Protein AF-A0AAD7JEW6-F1 (afdb_monomer_lite)

Sequence (80 aa):
MAMKHSQHALDFAQLTGNTREQSWALQELSWLNSHLGDYTASQGYAQKGQKVASISGNLYAEAAGLYYQAVSLHALGNNQ

Structure (mmCIF, N/CA/C/O backbone):
data_AF-A0AAD7JEW6-F1
#
_entry.id   AF-A0AAD7JEW6-F1
#
loop_
_atom_site.group_PDB
_atom_site.id
_atom_site.type_symbol
_atom_site.label_atom_id
_atom_site.label_alt_id
_atom_site.label_comp_id
_atom_site.label_asym_id
_atom_site.label_entity_id
_atom_site.label_seq_id
_atom_site.pdbx_PDB_ins_code
_atom_site.Cartn_x
_atom_site.Cartn_y
_atom_site.Cartn_z
_atom_site.occupancy
_atom_site.B_iso_or_equiv
_atom_site.auth_seq_id
_atom_site.auth_comp_id
_atom_site.auth_asym_id
_atom_site.auth_atom_id
_atom_site.pdbx_PDB_model_num
ATOM 1 N N . MET A 1 1 ? 4.051 -14.655 -8.479 1.00 77.94 1 MET A N 1
ATOM 2 C CA . MET A 1 1 ? 3.288 -15.189 -7.324 1.00 77.94 1 MET A CA 1
ATOM 3 C C . MET A 1 1 ? 3.073 -14.127 -6.253 1.00 77.94 1 MET A C 1
ATOM 5 O O . MET A 1 1 ? 1.924 -13.924 -5.892 1.00 77.94 1 MET A O 1
ATOM 9 N N . ALA A 1 2 ? 4.117 -13.405 -5.822 1.00 88.94 2 ALA A N 1
ATOM 10 C CA . ALA A 1 2 ? 4.021 -12.354 -4.799 1.00 88.94 2 ALA A CA 1
ATOM 11 C C . ALA A 1 2 ? 2.875 -11.348 -5.035 1.00 88.94 2 ALA A C 1
ATOM 13 O O . ALA A 1 2 ? 1.996 -11.262 -4.193 1.00 88.94 2 ALA A O 1
ATOM 14 N N . MET A 1 3 ? 2.778 -10.717 -6.218 1.00 93.19 3 MET A N 1
ATOM 15 C CA . MET A 1 3 ? 1.694 -9.753 -6.499 1.00 93.19 3 MET A CA 1
ATOM 16 C C . MET A 1 3 ? 0.286 -10.328 -6.306 1.00 93.19 3 MET A C 1
ATOM 18 O O . MET A 1 3 ? -0.580 -9.663 -5.753 1.00 93.19 3 MET A O 1
ATOM 22 N N . LYS A 1 4 ? 0.055 -11.577 -6.727 1.00 95.06 4 LYS A N 1
ATOM 23 C CA . LYS A 1 4 ? -1.250 -12.230 -6.570 1.00 95.06 4 LYS A CA 1
ATOM 24 C C . LYS A 1 4 ? -1.581 -12.459 -5.093 1.00 95.06 4 LYS A C 1
ATOM 26 O O . LYS A 1 4 ? -2.714 -12.239 -4.684 1.00 95.06 4 LYS A O 1
ATOM 31 N N . HIS A 1 5 ? -0.597 -12.883 -4.299 1.00 94.12 5 HIS A N 1
ATOM 32 C CA . HIS A 1 5 ? -0.780 -13.067 -2.861 1.00 94.12 5 HIS A CA 1
ATOM 33 C C . HIS A 1 5 ? -0.979 -11.734 -2.135 1.00 94.12 5 HIS A C 1
ATOM 35 O O . HIS A 1 5 ? -1.886 -11.645 -1.314 1.00 94.12 5 HIS A O 1
ATOM 41 N N . SER A 1 6 ? -0.216 -10.693 -2.482 1.00 93.69 6 SER A N 1
ATOM 42 C CA . SER A 1 6 ? -0.387 -9.350 -1.918 1.00 93.69 6 SER A CA 1
ATOM 43 C C . SER A 1 6 ? -1.746 -8.748 -2.286 1.00 93.69 6 SER A C 1
ATOM 45 O O . SER A 1 6 ? -2.389 -8.139 -1.437 1.00 93.69 6 SER A O 1
ATOM 47 N N . GLN A 1 7 ? -2.241 -8.982 -3.508 1.00 96.44 7 GLN A N 1
ATOM 48 C CA . GLN A 1 7 ? -3.583 -8.557 -3.911 1.00 96.44 7 GLN A CA 1
ATOM 49 C C . GLN A 1 7 ? -4.673 -9.303 -3.134 1.00 96.44 7 GLN A C 1
ATOM 51 O O . GLN A 1 7 ? -5.567 -8.672 -2.588 1.00 96.44 7 GLN A O 1
ATOM 56 N N . HIS A 1 8 ? -4.569 -10.626 -2.996 1.00 96.62 8 HIS A N 1
ATOM 57 C CA . HIS A 1 8 ? -5.518 -11.377 -2.171 1.00 96.62 8 HIS A CA 1
ATOM 58 C C . HIS A 1 8 ? -5.498 -10.912 -0.706 1.00 96.62 8 HIS A C 1
ATOM 60 O O . HIS A 1 8 ? -6.555 -10.756 -0.102 1.00 96.62 8 HIS A O 1
ATOM 66 N N . ALA A 1 9 ? -4.316 -10.673 -0.128 1.00 94.50 9 ALA A N 1
ATOM 67 C CA . ALA A 1 9 ? -4.193 -10.150 1.231 1.00 94.50 9 ALA A CA 1
ATOM 68 C C . ALA A 1 9 ? -4.882 -8.785 1.373 1.00 94.50 9 ALA A C 1
ATOM 70 O O . ALA A 1 9 ? -5.598 -8.557 2.347 1.00 94.50 9 ALA A O 1
ATOM 71 N N . LEU A 1 10 ? -4.728 -7.913 0.371 1.00 96.88 10 LEU A N 1
ATOM 72 C CA . LEU A 1 10 ? -5.421 -6.632 0.309 1.00 96.88 10 LEU A CA 1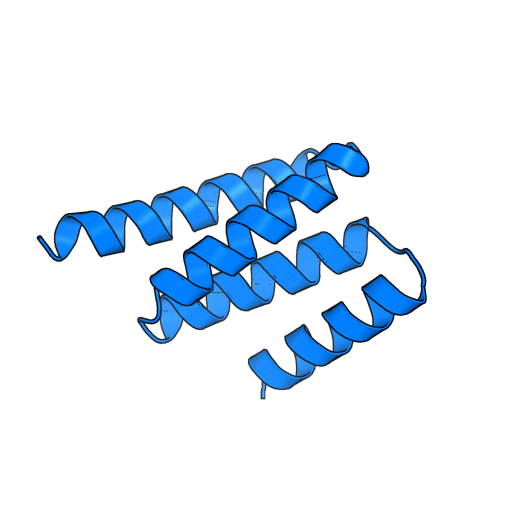
ATOM 73 C C . LEU A 1 10 ? -6.944 -6.811 0.283 1.00 96.88 10 LEU A C 1
ATOM 75 O O . LEU A 1 10 ? -7.644 -6.147 1.048 1.00 96.88 10 LEU A O 1
ATOM 79 N N . ASP A 1 11 ? -7.451 -7.718 -0.547 1.00 97.31 11 ASP A N 1
ATOM 80 C CA . ASP A 1 11 ? -8.886 -7.975 -0.680 1.00 97.31 11 ASP A CA 1
ATOM 81 C C . ASP A 1 11 ? -9.481 -8.490 0.647 1.00 97.31 11 ASP A C 1
ATOM 83 O O . ASP A 1 11 ? -10.495 -7.979 1.125 1.00 97.31 11 ASP A O 1
ATOM 87 N N . PHE A 1 12 ? -8.816 -9.439 1.317 1.00 96.94 12 PHE A N 1
ATOM 88 C CA . PHE A 1 12 ? -9.251 -9.943 2.627 1.00 96.94 12 PHE A CA 1
ATOM 89 C C . PHE A 1 12 ? -9.172 -8.885 3.733 1.00 96.94 12 PHE A C 1
ATOM 91 O O . PHE A 1 12 ? -10.072 -8.793 4.572 1.00 96.94 12 PHE A O 1
ATOM 98 N N . ALA A 1 13 ? -8.121 -8.067 3.746 1.00 94.44 13 ALA A N 1
ATOM 99 C CA . ALA A 1 13 ? -7.986 -6.989 4.718 1.00 94.44 13 ALA A CA 1
ATOM 100 C C . ALA A 1 13 ? -9.094 -5.934 4.554 1.00 94.44 13 ALA A C 1
ATOM 102 O O . ALA A 1 13 ? -9.634 -5.449 5.546 1.00 94.44 13 ALA A O 1
ATOM 103 N N . GLN A 1 14 ? -9.494 -5.636 3.314 1.00 94.62 14 GLN A N 1
ATOM 104 C CA . GLN A 1 14 ? -10.628 -4.755 3.024 1.00 94.62 14 GLN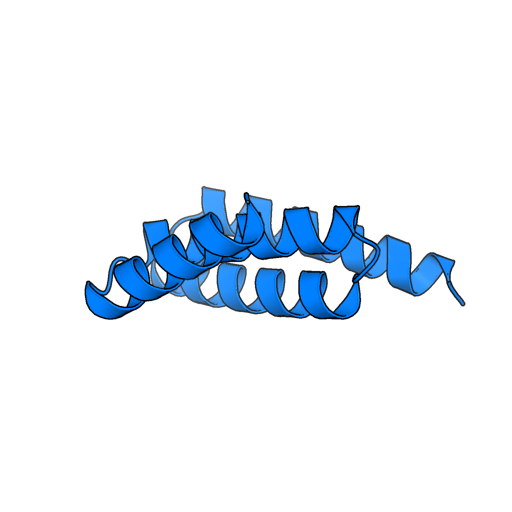 A CA 1
ATOM 105 C C . GLN A 1 14 ? -11.955 -5.358 3.486 1.00 94.62 14 GLN A C 1
ATOM 107 O O . GLN A 1 14 ? -12.735 -4.671 4.142 1.00 94.62 14 GLN A O 1
ATOM 112 N N . LEU A 1 15 ? -12.192 -6.642 3.200 1.00 96.81 15 LEU A N 1
ATOM 113 C CA . LEU A 1 15 ? -13.409 -7.346 3.622 1.00 96.81 15 LEU A CA 1
ATOM 114 C C . LEU A 1 15 ? -13.566 -7.398 5.146 1.00 96.81 15 LEU A C 1
ATOM 116 O O . LEU A 1 15 ? -14.678 -7.317 5.657 1.00 96.81 15 LEU A O 1
ATOM 120 N N . THR A 1 16 ? -12.457 -7.534 5.871 1.00 93.94 16 THR A N 1
ATOM 121 C CA . THR A 1 16 ? -12.453 -7.619 7.341 1.00 93.94 16 THR A CA 1
ATOM 122 C C . THR A 1 16 ? -12.374 -6.257 8.033 1.00 93.94 16 THR A C 1
ATOM 124 O O . THR A 1 16 ? -12.503 -6.190 9.253 1.00 93.94 16 THR A O 1
ATOM 127 N N . GLY A 1 17 ? -12.146 -5.170 7.287 1.00 91.94 17 GLY A N 1
ATOM 128 C CA . GLY A 1 17 ? -11.893 -3.843 7.853 1.00 91.94 17 GLY A CA 1
ATOM 129 C C . GLY A 1 17 ? -10.560 -3.735 8.606 1.00 91.94 17 GLY A C 1
ATOM 130 O O . GLY A 1 17 ? -10.367 -2.803 9.386 1.00 91.94 17 GLY A O 1
ATOM 131 N N . ASN A 1 18 ? -9.631 -4.673 8.397 1.00 91.44 18 ASN A N 1
ATOM 132 C CA . ASN A 1 18 ? -8.325 -4.668 9.046 1.00 91.44 18 ASN A CA 1
ATOM 133 C C . ASN A 1 18 ? -7.387 -3.674 8.347 1.00 91.44 18 ASN A C 1
ATOM 135 O O . ASN A 1 18 ? -6.629 -4.015 7.438 1.00 91.44 18 ASN A O 1
ATOM 139 N N . THR A 1 19 ? -7.433 -2.423 8.796 1.00 89.94 19 THR A N 1
ATOM 140 C CA . THR A 1 19 ? -6.667 -1.307 8.223 1.00 89.94 19 THR A CA 1
ATOM 141 C C . THR A 1 19 ? -5.152 -1.499 8.322 1.00 89.94 19 THR A C 1
ATOM 143 O O . THR A 1 19 ? -4.416 -1.068 7.433 1.00 89.94 19 THR A O 1
ATOM 146 N N . ARG A 1 20 ? -4.660 -2.207 9.346 1.00 86.94 20 ARG A N 1
ATOM 147 C CA . ARG A 1 20 ? -3.233 -2.537 9.477 1.00 86.94 20 ARG A CA 1
ATOM 148 C C . ARG A 1 20 ? -2.771 -3.448 8.342 1.00 86.94 20 ARG A C 1
ATOM 150 O O . ARG A 1 20 ? -1.826 -3.100 7.637 1.00 86.94 20 ARG A O 1
ATOM 157 N N . GLU A 1 21 ? -3.451 -4.575 8.151 1.00 91.25 21 GLU A N 1
ATOM 158 C CA . GLU A 1 21 ? -3.115 -5.530 7.087 1.00 91.25 21 GLU A CA 1
ATOM 159 C C . GLU A 1 21 ? -3.363 -4.934 5.697 1.00 91.25 21 GLU A C 1
ATOM 161 O O . GLU A 1 21 ? -2.591 -5.163 4.769 1.00 91.25 21 GLU A O 1
ATOM 166 N N . GLN A 1 22 ? -4.383 -4.083 5.562 1.00 93.81 22 GLN A N 1
ATOM 167 C CA . GLN A 1 22 ? -4.663 -3.368 4.321 1.00 93.81 22 GLN A CA 1
ATOM 168 C C . GLN A 1 22 ? -3.495 -2.449 3.943 1.00 93.81 22 GLN A C 1
ATOM 170 O O . GLN A 1 22 ? -3.065 -2.445 2.789 1.00 93.81 22 GLN A O 1
ATOM 175 N N . SER A 1 23 ? -2.960 -1.683 4.900 1.00 91.69 23 SER A N 1
ATOM 176 C CA . SER A 1 23 ? -1.808 -0.814 4.651 1.00 91.69 23 SER A CA 1
ATOM 177 C C . SER A 1 23 ? -0.553 -1.613 4.292 1.00 91.69 23 SER A C 1
ATOM 179 O O . SER A 1 23 ? 0.158 -1.237 3.363 1.00 91.69 23 SER A O 1
ATOM 181 N N . TRP A 1 24 ? -0.299 -2.735 4.967 1.00 90.75 24 TRP A N 1
ATOM 182 C CA . TRP A 1 24 ? 0.829 -3.614 4.648 1.00 90.75 24 TRP A CA 1
ATOM 183 C C . TRP A 1 24 ? 0.729 -4.226 3.252 1.00 90.75 24 TRP A C 1
ATOM 185 O O . TRP A 1 24 ? 1.677 -4.130 2.476 1.00 90.75 24 TRP A O 1
ATOM 195 N N . ALA A 1 25 ? -0.428 -4.771 2.879 1.00 94.88 25 ALA A N 1
ATOM 196 C CA . ALA A 1 25 ? -0.627 -5.339 1.550 1.00 94.88 25 ALA A CA 1
ATOM 197 C C . ALA A 1 25 ? -0.445 -4.291 0.434 1.00 94.88 25 ALA A C 1
ATOM 199 O O . ALA A 1 25 ? 0.142 -4.584 -0.609 1.00 94.88 25 ALA A O 1
ATOM 200 N N . LEU A 1 26 ? -0.887 -3.049 0.665 1.00 95.56 26 LEU A N 1
ATOM 201 C CA . LEU A 1 26 ? -0.659 -1.927 -0.253 1.00 95.56 26 LEU A CA 1
ATOM 202 C C . LEU A 1 26 ? 0.829 -1.580 -0.388 1.00 95.56 26 LEU A C 1
ATOM 204 O O . LEU A 1 26 ? 1.290 -1.288 -1.488 1.00 95.56 26 LEU A O 1
ATOM 208 N N . GLN A 1 27 ? 1.596 -1.634 0.696 1.00 92.06 27 GLN A N 1
ATOM 209 C CA . GLN A 1 27 ? 3.036 -1.377 0.642 1.00 92.06 27 GLN A CA 1
ATOM 210 C C . GLN A 1 27 ? 3.801 -2.476 -0.088 1.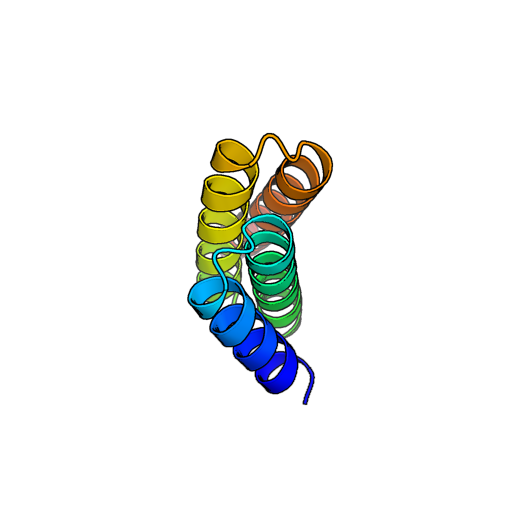00 92.06 27 GLN A C 1
ATOM 212 O O . GLN A 1 27 ? 4.664 -2.169 -0.905 1.00 92.06 27 GLN A O 1
ATOM 217 N N . GLU A 1 28 ? 3.433 -3.737 0.124 1.00 93.94 28 GLU A N 1
ATOM 218 C CA . GLU A 1 28 ? 3.995 -4.862 -0.627 1.00 93.94 28 GLU A CA 1
ATOM 219 C C . GLU A 1 28 ? 3.723 -4.730 -2.127 1.00 93.94 28 GLU A C 1
ATOM 221 O O . GLU A 1 28 ? 4.616 -4.917 -2.950 1.00 93.94 28 GLU A O 1
ATOM 226 N N . LEU A 1 29 ? 2.504 -4.338 -2.509 1.00 96.25 29 LEU A N 1
ATOM 227 C CA . LEU A 1 29 ? 2.184 -4.061 -3.910 1.00 96.25 29 LEU A CA 1
ATOM 228 C C . LEU A 1 29 ? 3.007 -2.893 -4.460 1.00 96.25 29 LEU A C 1
ATOM 230 O O . LEU A 1 29 ? 3.483 -2.980 -5.590 1.00 96.25 29 LEU A O 1
ATOM 234 N N . SER A 1 30 ? 3.220 -1.830 -3.681 1.00 94.94 30 SER A N 1
ATOM 235 C CA . SER A 1 30 ? 4.098 -0.731 -4.092 1.00 94.94 30 SER A CA 1
ATOM 236 C C . SER A 1 30 ? 5.525 -1.213 -4.343 1.00 94.94 30 SER A C 1
ATOM 238 O O . SER A 1 30 ? 6.053 -1.021 -5.438 1.00 94.94 30 SER A O 1
ATOM 240 N N . TRP A 1 31 ? 6.118 -1.908 -3.373 1.00 92.81 31 TRP A N 1
ATOM 241 C CA . TRP A 1 31 ? 7.473 -2.441 -3.470 1.00 92.81 31 TRP A CA 1
ATOM 242 C C . TRP A 1 31 ? 7.644 -3.345 -4.694 1.00 92.81 31 TRP A C 1
ATOM 244 O O . TRP A 1 31 ? 8.556 -3.140 -5.496 1.00 92.81 31 TRP A O 1
ATOM 254 N N . LEU A 1 32 ? 6.721 -4.288 -4.903 1.00 94.62 32 LEU A N 1
ATOM 255 C CA . LEU A 1 32 ? 6.746 -5.194 -6.051 1.00 94.62 32 LEU A CA 1
ATOM 256 C C . LEU A 1 32 ? 6.663 -4.445 -7.387 1.00 94.62 32 LEU A C 1
ATOM 258 O O . LEU A 1 32 ? 7.410 -4.773 -8.305 1.00 94.62 32 LEU A O 1
ATOM 262 N N . ASN A 1 33 ? 5.803 -3.429 -7.503 1.00 93.31 33 ASN A N 1
ATOM 263 C CA . ASN A 1 33 ? 5.692 -2.637 -8.733 1.00 93.31 33 ASN A CA 1
ATOM 264 C C . ASN A 1 33 ? 6.953 -1.800 -8.992 1.00 93.31 33 ASN A C 1
ATOM 266 O O . ASN A 1 33 ? 7.412 -1.735 -10.129 1.00 93.31 33 ASN A O 1
ATOM 270 N N . SER A 1 34 ? 7.584 -1.255 -7.946 1.00 91.44 34 SER A N 1
ATOM 271 C CA . SER A 1 34 ? 8.870 -0.558 -8.072 1.00 91.44 34 SER A CA 1
ATOM 272 C C . SER A 1 34 ? 9.982 -1.477 -8.592 1.00 91.44 34 SER A C 1
ATOM 274 O O . SER A 1 34 ? 10.813 -1.036 -9.382 1.00 91.44 34 SER A O 1
ATOM 276 N N . HIS A 1 35 ? 10.011 -2.748 -8.175 1.00 90.12 35 HIS A N 1
ATOM 277 C CA . HIS A 1 35 ? 10.978 -3.738 -8.683 1.00 90.12 35 HIS A CA 1
ATOM 278 C C . HIS A 1 35 ? 10.693 -4.189 -10.113 1.00 90.12 35 HIS A C 1
ATOM 280 O O . HIS A 1 35 ? 11.608 -4.585 -10.829 1.00 90.12 35 HIS A O 1
ATOM 286 N N . LEU A 1 36 ? 9.433 -4.117 -10.540 1.00 92.12 36 LEU A N 1
ATOM 287 C CA . LEU A 1 36 ? 9.024 -4.387 -11.918 1.00 92.12 36 LEU A CA 1
ATOM 288 C C . LEU A 1 36 ? 9.209 -3.173 -12.845 1.00 92.12 36 LEU A C 1
ATOM 290 O O . LEU A 1 36 ? 8.954 -3.287 -14.041 1.00 92.12 36 LEU A O 1
ATOM 294 N N . GLY A 1 37 ? 9.650 -2.028 -12.312 1.00 91.31 37 GLY A N 1
ATOM 295 C CA . GLY A 1 37 ? 9.813 -0.778 -13.057 1.00 91.31 37 GLY A CA 1
ATOM 296 C C . GLY A 1 37 ? 8.510 -0.003 -13.287 1.00 91.31 37 GLY A C 1
ATOM 297 O O . GLY A 1 37 ? 8.537 1.057 -13.909 1.00 91.31 37 GLY A O 1
ATOM 298 N N . ASP A 1 38 ? 7.375 -0.479 -12.766 1.00 93.88 38 ASP A N 1
ATOM 299 C CA . ASP A 1 38 ? 6.102 0.247 -12.805 1.00 93.88 38 ASP A CA 1
ATOM 300 C C . ASP A 1 38 ? 6.015 1.221 -11.622 1.00 93.88 38 ASP A C 1
ATOM 302 O O . ASP A 1 38 ? 5.328 1.019 -10.613 1.00 93.88 38 ASP A O 1
ATOM 306 N N . TYR A 1 39 ? 6.774 2.309 -11.730 1.00 89.38 39 TYR A N 1
ATOM 307 C CA . TYR A 1 39 ? 6.840 3.325 -10.684 1.00 89.38 39 TYR A CA 1
ATOM 308 C C . TYR A 1 39 ? 5.522 4.095 -10.516 1.00 89.38 39 TYR A C 1
ATOM 310 O O . TYR A 1 39 ? 5.234 4.578 -9.420 1.00 89.38 39 TYR A O 1
ATOM 318 N N . THR A 1 40 ? 4.687 4.165 -11.559 1.00 91.31 40 THR A N 1
ATOM 319 C CA . THR A 1 40 ? 3.357 4.788 -11.495 1.00 91.31 40 THR A CA 1
ATOM 320 C C . THR A 1 40 ? 2.406 3.956 -10.641 1.00 91.31 40 THR A C 1
ATOM 322 O O . THR A 1 40 ? 1.789 4.489 -9.712 1.00 91.31 40 THR A O 1
ATOM 325 N N . ALA A 1 41 ? 2.315 2.646 -10.888 1.00 93.06 41 ALA A N 1
ATOM 326 C CA . ALA A 1 41 ? 1.529 1.752 -10.045 1.00 93.06 41 ALA A CA 1
ATOM 327 C C . ALA A 1 41 ? 2.081 1.725 -8.616 1.00 93.06 41 ALA A C 1
ATOM 329 O O . ALA A 1 41 ? 1.307 1.810 -7.659 1.00 93.06 41 ALA A O 1
ATOM 330 N N . SER A 1 42 ? 3.410 1.688 -8.462 1.00 93.12 42 SER A N 1
ATOM 331 C CA . SER A 1 42 ? 4.064 1.750 -7.153 1.00 93.12 42 SER A CA 1
ATOM 332 C C . SER A 1 42 ? 3.622 2.971 -6.346 1.00 93.12 42 SER A C 1
ATOM 334 O O . SER A 1 42 ? 3.141 2.828 -5.219 1.00 93.12 42 SER A O 1
ATOM 336 N N . GLN A 1 43 ? 3.706 4.166 -6.936 1.00 90.88 43 GLN A N 1
ATOM 337 C CA . GLN A 1 43 ? 3.288 5.405 -6.285 1.00 90.88 43 GLN A CA 1
ATOM 338 C C . GLN A 1 43 ? 1.810 5.357 -5.875 1.00 90.88 43 GLN A C 1
ATOM 340 O O . GLN A 1 43 ? 1.468 5.724 -4.748 1.00 90.88 43 GLN A O 1
ATOM 345 N N . GLY A 1 44 ? 0.936 4.864 -6.758 1.00 94.19 44 GLY A N 1
ATOM 346 C CA . GLY A 1 44 ? -0.493 4.738 -6.475 1.00 94.19 44 GLY A CA 1
ATOM 347 C C . GLY A 1 44 ? -0.789 3.810 -5.293 1.00 94.19 44 GLY A C 1
ATOM 348 O O . GLY A 1 44 ? -1.639 4.122 -4.452 1.00 94.19 44 GLY A O 1
ATOM 349 N N . TYR A 1 45 ? -0.0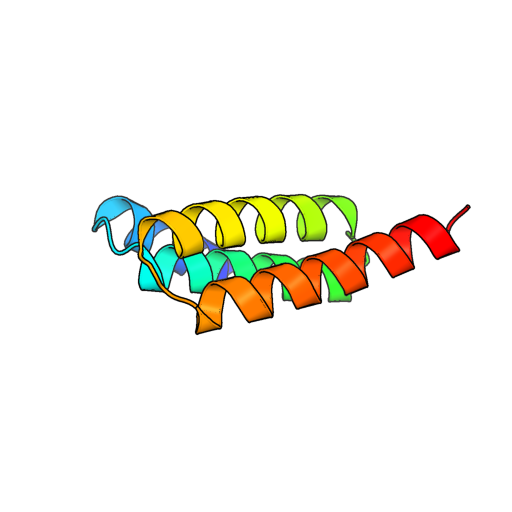76 2.688 -5.182 1.00 96.00 45 TYR A N 1
ATOM 350 C CA . TYR A 1 45 ? -0.201 1.780 -4.042 1.00 96.00 45 TYR A CA 1
ATOM 351 C C . TYR A 1 45 ? 0.342 2.393 -2.748 1.00 96.00 45 TYR A C 1
ATOM 353 O O . TYR A 1 45 ? -0.333 2.324 -1.718 1.00 96.00 45 TYR A O 1
ATOM 361 N N . ALA A 1 46 ? 1.492 3.069 -2.798 1.00 91.00 46 ALA A N 1
ATOM 362 C CA . ALA A 1 46 ? 2.084 3.716 -1.630 1.00 91.00 46 ALA A CA 1
ATOM 363 C C . ALA A 1 46 ? 1.188 4.833 -1.060 1.00 91.00 46 ALA A C 1
ATOM 365 O O . ALA A 1 46 ? 1.008 4.930 0.153 1.00 91.00 46 ALA A O 1
ATOM 366 N N . GLN A 1 47 ? 0.563 5.647 -1.918 1.00 91.44 47 GLN A N 1
ATOM 367 C CA . GLN A 1 47 ? -0.401 6.682 -1.509 1.00 91.44 47 GLN A CA 1
ATOM 368 C C . GLN A 1 47 ? -1.634 6.097 -0.818 1.00 91.44 47 GLN A C 1
ATOM 370 O O . GLN A 1 47 ? -2.065 6.588 0.228 1.00 91.44 47 GLN A O 1
ATOM 375 N N . LYS A 1 48 ? -2.192 5.013 -1.368 1.00 94.06 48 LYS A N 1
ATOM 376 C CA . LYS A 1 48 ? -3.306 4.300 -0.732 1.00 94.06 48 LYS A CA 1
ATOM 377 C C . LYS A 1 48 ? -2.884 3.737 0.629 1.00 94.06 48 LYS A C 1
ATOM 379 O O . LYS A 1 48 ? -3.613 3.916 1.602 1.00 94.06 48 LYS A O 1
ATOM 384 N N . GLY A 1 49 ? -1.712 3.103 0.709 1.00 91.25 49 GLY A N 1
ATOM 385 C CA . GLY A 1 49 ? -1.182 2.509 1.941 1.00 91.25 49 GLY A CA 1
ATOM 386 C C . GLY A 1 49 ? -0.980 3.535 3.054 1.00 91.25 49 GLY A C 1
ATOM 387 O O . GLY A 1 49 ? -1.382 3.286 4.191 1.00 91.25 49 GLY A O 1
ATOM 388 N N . GLN A 1 50 ? -0.450 4.712 2.712 1.00 87.69 50 GLN A N 1
ATOM 389 C CA . GLN A 1 50 ? -0.277 5.837 3.632 1.00 87.69 50 GLN A CA 1
ATOM 390 C C . GLN A 1 50 ? -1.618 6.365 4.152 1.00 87.69 50 GLN A C 1
ATOM 392 O O . GLN A 1 50 ? -1.782 6.562 5.355 1.00 87.69 50 GLN A O 1
ATOM 397 N N . LYS A 1 51 ? -2.607 6.552 3.267 1.00 89.69 51 LYS A N 1
ATOM 398 C CA . LYS A 1 51 ? -3.942 7.020 3.667 1.00 89.69 51 LYS A CA 1
ATOM 399 C C . LYS A 1 51 ? -4.596 6.066 4.668 1.00 89.69 51 LYS A C 1
ATOM 401 O O . LYS A 1 51 ? -5.173 6.512 5.653 1.00 89.69 51 LYS A O 1
ATOM 406 N N . VAL A 1 52 ? -4.474 4.760 4.436 1.00 90.00 52 VAL A N 1
ATOM 407 C CA . VAL A 1 52 ? -4.983 3.733 5.357 1.00 90.00 52 VAL A CA 1
ATOM 408 C C . VAL A 1 52 ? -4.201 3.732 6.678 1.00 90.00 52 VAL A C 1
ATOM 410 O O . VAL A 1 52 ? -4.812 3.683 7.745 1.00 90.00 52 VAL A O 1
ATOM 413 N N . ALA A 1 53 ? -2.868 3.840 6.629 1.00 86.00 53 ALA A N 1
ATOM 414 C CA . ALA A 1 53 ? -2.019 3.896 7.822 1.00 86.00 53 ALA A CA 1
ATOM 415 C C . ALA A 1 53 ? -2.386 5.074 8.735 1.00 86.00 53 ALA A C 1
ATOM 417 O O . ALA A 1 53 ? -2.563 4.873 9.937 1.00 86.00 53 ALA A O 1
ATOM 418 N N . SER A 1 54 ? -2.594 6.258 8.151 1.00 84.44 54 SER A N 1
ATOM 419 C CA . SER A 1 54 ? -2.988 7.477 8.865 1.00 84.44 54 SER A CA 1
ATOM 420 C C . SER A 1 54 ? -4.321 7.310 9.605 1.00 84.44 54 SER A C 1
ATOM 422 O O . SER A 1 54 ? -4.418 7.652 10.781 1.00 84.44 54 SER A O 1
ATOM 424 N N . ILE A 1 55 ? -5.321 6.682 8.971 1.00 83.56 55 ILE A N 1
ATOM 425 C CA . ILE A 1 55 ? -6.619 6.382 9.608 1.00 83.56 55 ILE A CA 1
ATOM 426 C C . ILE A 1 55 ? -6.448 5.433 10.805 1.00 83.56 55 ILE A C 1
ATOM 428 O O . ILE A 1 55 ? -7.154 5.557 11.802 1.00 83.56 55 ILE A O 1
ATOM 432 N N . SER A 1 56 ? -5.512 4.486 10.716 1.00 78.44 56 SER A N 1
ATOM 433 C CA . SER A 1 56 ? -5.256 3.497 11.771 1.00 78.44 56 SER A CA 1
ATOM 434 C C . SER A 1 56 ? -4.315 3.972 12.888 1.00 78.44 56 SER A C 1
ATOM 436 O O . SER A 1 56 ? -4.130 3.246 13.862 1.00 78.44 56 SER A O 1
ATOM 438 N N . GLY A 1 57 ? -3.683 5.146 12.749 1.00 79.88 57 GLY A N 1
ATOM 439 C CA . GLY A 1 57 ? -2.628 5.614 13.660 1.00 79.88 57 GLY A CA 1
ATOM 440 C C . GLY A 1 57 ? -1.345 4.768 13.622 1.00 79.88 57 GLY A C 1
ATOM 441 O O . GLY A 1 57 ? -0.533 4.820 14.545 1.00 79.88 57 GLY A O 1
ATOM 442 N N . ASN A 1 58 ? -1.154 3.956 12.578 1.00 78.75 58 ASN A N 1
ATOM 443 C CA . ASN A 1 58 ? -0.012 3.056 12.450 1.00 78.75 58 ASN A CA 1
ATOM 444 C C . ASN A 1 58 ? 1.201 3.783 11.851 1.00 78.75 58 ASN A C 1
ATOM 446 O O . ASN A 1 58 ? 1.450 3.730 10.645 1.00 78.75 58 ASN A O 1
ATOM 450 N N . LEU A 1 59 ? 1.982 4.415 12.728 1.00 77.81 59 LEU A N 1
ATOM 451 C CA . LEU A 1 59 ? 3.176 5.191 12.372 1.00 77.81 59 LEU A CA 1
ATOM 452 C C . LEU A 1 59 ? 4.242 4.378 11.621 1.00 77.81 59 LEU A C 1
ATOM 454 O O . LEU A 1 59 ? 4.945 4.917 10.769 1.00 77.81 59 LEU A O 1
ATOM 458 N N . TYR A 1 60 ? 4.360 3.075 11.901 1.00 77.69 60 TYR A N 1
ATOM 459 C CA . TYR A 1 60 ? 5.303 2.208 11.189 1.00 77.69 60 TYR A CA 1
ATOM 460 C C . TYR A 1 60 ? 4.904 2.052 9.719 1.00 77.69 60 TYR A C 1
ATOM 462 O O . TYR A 1 60 ? 5.725 2.210 8.817 1.00 77.69 60 TYR A O 1
ATOM 470 N N . ALA A 1 61 ? 3.622 1.775 9.475 1.00 74.75 61 ALA A N 1
ATOM 471 C CA . ALA A 1 61 ? 3.102 1.636 8.125 1.00 74.75 61 ALA A CA 1
ATOM 472 C C . ALA A 1 61 ? 3.125 2.971 7.359 1.00 74.75 61 ALA A C 1
ATOM 474 O O . ALA A 1 61 ? 3.344 2.984 6.150 1.00 74.75 61 ALA A O 1
ATOM 475 N N . GLU A 1 62 ? 2.957 4.090 8.060 1.00 76.06 62 GLU A N 1
ATOM 476 C CA . GLU A 1 62 ? 3.081 5.426 7.483 1.00 76.06 62 GLU A CA 1
ATOM 477 C C . GLU A 1 62 ? 4.517 5.732 7.028 1.00 76.06 62 GLU A C 1
ATOM 479 O O . GLU A 1 62 ? 4.722 6.142 5.883 1.00 76.06 62 GLU A O 1
ATOM 484 N N . ALA A 1 63 ? 5.517 5.461 7.873 1.00 82.19 63 ALA A N 1
ATOM 485 C CA . ALA A 1 63 ? 6.927 5.670 7.540 1.00 82.19 63 ALA A CA 1
ATOM 486 C C . ALA A 1 63 ? 7.370 4.840 6.325 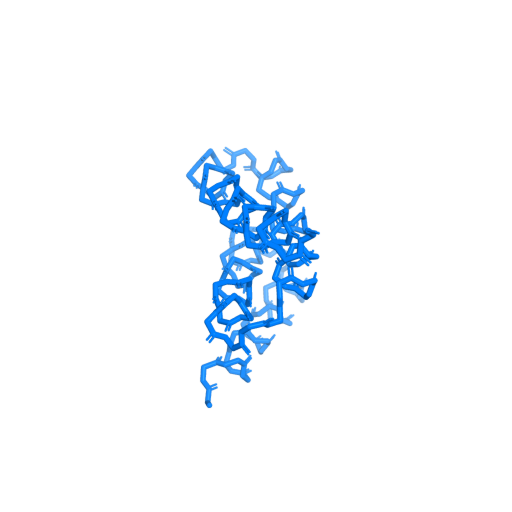1.00 82.19 63 ALA A C 1
ATOM 488 O O . ALA A 1 63 ? 8.055 5.344 5.433 1.00 82.19 63 ALA A O 1
ATOM 489 N N . ALA A 1 64 ? 6.949 3.578 6.259 1.00 78.75 64 ALA A N 1
ATOM 490 C CA . ALA A 1 64 ? 7.297 2.710 5.144 1.00 78.75 64 ALA A CA 1
ATOM 491 C C . ALA A 1 64 ? 6.557 3.104 3.843 1.00 78.75 64 ALA A C 1
ATOM 493 O O . ALA A 1 64 ? 7.165 3.112 2.772 1.00 78.75 64 ALA A O 1
ATOM 494 N N . GLY A 1 65 ? 5.313 3.594 3.921 1.00 78.56 65 GLY A N 1
ATOM 495 C CA . GLY A 1 65 ? 4.624 4.203 2.776 1.00 78.56 65 GLY A CA 1
ATOM 496 C C . GLY A 1 65 ? 5.352 5.431 2.210 1.00 78.56 65 GLY A C 1
ATOM 497 O O . GLY A 1 65 ? 5.510 5.548 0.993 1.00 78.56 65 GLY A O 1
ATOM 498 N N . LEU A 1 66 ? 5.846 6.319 3.080 1.00 82.62 66 LEU A N 1
ATOM 499 C CA . LEU A 1 66 ? 6.645 7.487 2.684 1.00 82.62 66 LEU A CA 1
ATOM 500 C C . LEU A 1 66 ? 7.961 7.088 2.004 1.00 82.62 66 LEU A C 1
ATOM 502 O O . LEU A 1 66 ? 8.336 7.679 0.991 1.00 82.62 66 LEU A O 1
ATOM 506 N N . TYR A 1 67 ? 8.638 6.061 2.520 1.00 84.81 67 TYR A N 1
ATOM 507 C CA . TYR A 1 67 ? 9.859 5.531 1.914 1.00 84.81 67 TYR A CA 1
ATOM 508 C C . TYR A 1 67 ? 9.621 5.062 0.471 1.00 84.81 67 TYR A C 1
ATOM 510 O O . TYR A 1 67 ? 10.339 5.474 -0.442 1.00 84.81 67 TYR A O 1
ATOM 518 N N . TYR A 1 68 ? 8.575 4.268 0.226 1.00 81.12 68 TYR A N 1
ATOM 519 C CA . TYR A 1 68 ? 8.286 3.768 -1.122 1.00 81.12 68 TYR A CA 1
ATOM 520 C C . TYR A 1 68 ? 7.805 4.857 -2.086 1.00 81.12 68 TYR A C 1
ATOM 522 O O . TYR A 1 68 ? 8.115 4.801 -3.281 1.00 81.12 68 TYR A O 1
ATOM 530 N N . GLN A 1 69 ? 7.113 5.887 -1.590 1.00 82.38 69 GLN A N 1
ATOM 531 C CA . GLN A 1 69 ? 6.828 7.080 -2.391 1.00 82.38 69 GLN A CA 1
ATOM 532 C C . GLN A 1 69 ? 8.113 7.793 -2.807 1.00 82.38 69 GLN A C 1
ATOM 534 O O . GLN A 1 69 ? 8.250 8.126 -3.980 1.00 82.38 69 GLN A O 1
ATOM 539 N N . ALA A 1 70 ? 9.060 7.991 -1.887 1.00 85.19 70 ALA A N 1
ATOM 540 C CA . ALA A 1 70 ? 10.334 8.635 -2.196 1.00 85.19 70 ALA A CA 1
ATOM 541 C C . ALA A 1 70 ? 11.126 7.849 -3.253 1.00 85.19 70 ALA A C 1
ATOM 543 O O . ALA A 1 70 ? 11.623 8.443 -4.207 1.00 85.19 70 ALA A O 1
ATOM 544 N N . VAL A 1 71 ? 11.172 6.516 -3.142 1.00 85.25 71 VAL A N 1
ATOM 545 C CA . VAL A 1 71 ? 11.798 5.639 -4.149 1.00 85.25 71 VAL A CA 1
ATOM 546 C C . VAL A 1 71 ? 11.120 5.789 -5.512 1.00 85.25 71 VAL A C 1
ATOM 548 O O . VAL A 1 71 ? 11.800 5.979 -6.520 1.00 85.25 71 VAL A O 1
ATOM 551 N N . SER A 1 72 ? 9.786 5.758 -5.544 1.00 84.62 72 SER A N 1
ATOM 552 C CA . SER A 1 72 ? 9.019 5.865 -6.791 1.00 84.62 72 SER A CA 1
ATOM 553 C C . SER A 1 72 ? 9.186 7.242 -7.445 1.00 84.62 72 SER A C 1
ATOM 555 O O . SER A 1 72 ? 9.373 7.329 -8.653 1.00 84.62 72 SER A O 1
ATOM 557 N N . LEU A 1 73 ? 9.176 8.319 -6.653 1.00 83.00 73 LEU A N 1
ATOM 558 C CA . LEU A 1 73 ? 9.387 9.690 -7.125 1.00 83.00 73 LEU A CA 1
ATOM 559 C C . LEU A 1 73 ? 10.807 9.912 -7.642 1.00 83.00 73 LEU A C 1
ATOM 561 O O . LEU A 1 73 ? 10.973 10.537 -8.683 1.00 83.00 73 LEU A O 1
ATOM 565 N N . HIS A 1 74 ? 11.822 9.386 -6.954 1.00 83.50 74 HIS A N 1
ATOM 566 C CA . HIS A 1 74 ? 13.207 9.457 -7.414 1.00 83.50 74 HIS A CA 1
ATOM 567 C C . HIS A 1 74 ? 13.387 8.721 -8.746 1.00 83.50 74 HIS A C 1
ATOM 569 O O . HIS A 1 74 ? 14.010 9.248 -9.660 1.00 83.50 74 HIS A O 1
ATOM 575 N N . ALA A 1 75 ? 12.786 7.538 -8.899 1.00 80.62 75 ALA A N 1
ATOM 576 C CA . ALA A 1 75 ? 12.823 6.807 -10.161 1.00 80.62 75 ALA A CA 1
ATOM 577 C C . ALA A 1 75 ? 12.074 7.537 -11.289 1.00 80.62 75 ALA A C 1
ATOM 579 O O . ALA A 1 75 ? 12.579 7.612 -12.403 1.00 80.62 75 ALA A O 1
ATOM 580 N N . LEU A 1 76 ? 10.899 8.116 -11.019 1.00 79.75 76 LEU A N 1
ATOM 581 C CA . LEU A 1 76 ? 10.151 8.902 -12.009 1.00 79.75 76 LEU A CA 1
ATOM 582 C C . LEU A 1 76 ? 10.872 10.204 -12.394 1.00 79.75 76 LEU A C 1
ATOM 584 O O . LEU A 1 76 ? 10.869 10.570 -13.564 1.00 79.75 76 LEU A O 1
ATOM 588 N N . GLY A 1 77 ? 11.505 10.880 -11.432 1.00 73.12 77 GLY A N 1
ATOM 589 C CA . GLY A 1 77 ? 12.278 12.104 -11.657 1.00 73.12 77 GLY A CA 1
ATOM 590 C C . GLY A 1 77 ? 13.609 11.871 -12.374 1.00 73.12 77 GLY A C 1
ATOM 591 O O . GLY A 1 77 ? 14.029 12.721 -13.144 1.00 73.12 77 GLY A O 1
ATOM 592 N N . ASN A 1 78 ? 14.239 10.706 -12.191 1.00 57.28 78 ASN A N 1
ATOM 593 C CA . ASN A 1 78 ? 15.453 10.310 -12.920 1.00 57.28 78 ASN A CA 1
ATOM 594 C C . ASN A 1 78 ? 15.182 9.805 -14.348 1.00 57.28 78 ASN A C 1
ATOM 596 O O . ASN A 1 78 ? 16.125 9.495 -15.070 1.00 57.28 78 ASN A O 1
ATOM 600 N N . ASN A 1 79 ? 13.911 9.683 -14.740 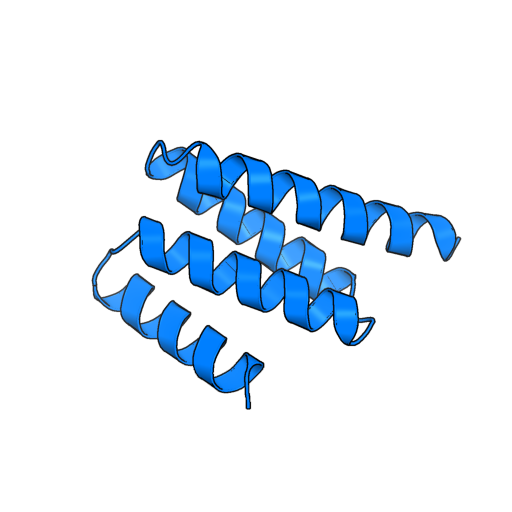1.00 50.97 79 ASN A N 1
ATOM 601 C CA . ASN A 1 79 ? 13.488 9.338 -16.099 1.00 50.97 79 ASN A CA 1
ATOM 602 C C . ASN A 1 79 ? 13.058 10.581 -16.919 1.00 50.97 79 ASN A C 1
ATOM 604 O O . ASN A 1 79 ? 12.439 10.416 -17.972 1.00 50.97 79 ASN A O 1
ATOM 608 N N . GLN A 1 80 ? 13.347 11.801 -16.439 1.00 45.19 80 GLN A N 1
ATOM 609 C CA . GLN A 1 80 ? 13.166 13.075 -17.157 1.00 45.19 80 GLN A CA 1
ATOM 610 C C . GLN A 1 80 ? 14.508 13.633 -17.631 1.00 45.19 80 GLN A C 1
ATOM 612 O O . GLN A 1 80 ? 14.519 14.234 -18.728 1.00 45.19 80 GLN A O 1
#

Foldseek 3Di:
DQLVVLVVQLVVCVVVVVLVSNLVSLLSQLVVCVVVVNLVSNLVSLVVSLVSCVVVVNVVSNVSSVVSNVSSVVSVVVVD

Secondary structure (DSSP, 8-state):
-HHHHHHHHHHHHHHHT-HHHHHHHHHHHHHHHHHTT-HHHHHHHHHHHHHHHHHHT-HHHHHHHHHHHHHHHHHHHTT-

Radius of gyration: 12.09 Å; chains: 1; bounding box: 29×28×31 Å

pLDDT: mean 87.45, std 9.58, range [45.19, 97.31]

Organism: NCBI:txid1033252

InterPro domains:
  IPR011990 Tetratricopeptide-like helical domain superfamily [G3DSA:1.25.40.10] (1-80)